Protein AF-A0AAV0VZH6-F1 (afdb_monomer)

Structure (mmCIF, N/CA/C/O backbone):
data_AF-A0AAV0VZH6-F1
#
_entry.id   AF-A0AAV0VZH6-F1
#
loop_
_atom_site.group_PDB
_atom_site.id
_atom_site.type_symbol
_atom_site.label_atom_id
_atom_site.label_alt_id
_atom_site.label_comp_id
_atom_site.label_asym_id
_atom_site.label_entity_id
_atom_site.label_seq_id
_atom_site.pdbx_PDB_ins_code
_atom_site.Cartn_x
_atom_site.Cartn_y
_atom_site.Cartn_z
_atom_site.occupancy
_atom_site.B_iso_or_equiv
_atom_site.auth_seq_id
_atom_site.auth_comp_id
_atom_site.auth_asym_id
_atom_site.auth_atom_id
_atom_site.pdbx_PDB_model_num
ATOM 1 N N . MET A 1 1 ? -10.093 5.052 -5.500 1.00 50.03 1 MET A N 1
ATOM 2 C CA . MET A 1 1 ? -9.976 6.265 -4.642 1.00 50.03 1 MET A CA 1
ATOM 3 C C . MET A 1 1 ? -11.044 7.359 -4.835 1.00 50.03 1 MET A C 1
ATOM 5 O O . MET A 1 1 ? -11.028 8.311 -4.063 1.00 50.03 1 MET A O 1
ATOM 9 N N . LYS A 1 2 ? -12.009 7.269 -5.772 1.00 41.81 2 LYS A N 1
ATOM 10 C CA . LYS A 1 2 ? -13.049 8.317 -5.938 1.00 41.81 2 LYS A CA 1
ATOM 11 C C . LYS A 1 2 ? -13.903 8.564 -4.673 1.00 41.81 2 LYS A C 1
ATOM 13 O O . LYS A 1 2 ? -14.280 9.702 -4.439 1.00 41.81 2 LYS A O 1
ATOM 18 N N . LYS A 1 3 ? -14.114 7.554 -3.812 1.00 49.31 3 LYS A N 1
ATOM 19 C CA . LYS A 1 3 ? -14.869 7.678 -2.544 1.00 49.31 3 LYS A CA 1
ATOM 20 C C . LYS A 1 3 ? -14.210 8.573 -1.480 1.00 49.31 3 LYS A C 1
ATOM 22 O O . LYS A 1 3 ? -14.918 9.135 -0.657 1.00 49.31 3 LYS A O 1
ATOM 27 N N . PHE A 1 4 ? -12.889 8.787 -1.529 1.00 49.50 4 PHE A N 1
ATOM 28 C CA . PHE A 1 4 ? -12.228 9.749 -0.633 1.00 49.50 4 PHE A CA 1
ATOM 29 C C . PHE A 1 4 ? -12.565 11.206 -0.981 1.00 49.50 4 PHE A C 1
ATOM 31 O O . PHE A 1 4 ? -12.453 12.063 -0.114 1.00 49.50 4 PHE A O 1
ATOM 38 N N . LYS A 1 5 ? -13.016 11.502 -2.214 1.00 48.06 5 LYS A N 1
ATOM 39 C CA . LYS A 1 5 ? -13.460 12.859 -2.585 1.00 48.06 5 LYS A CA 1
ATOM 40 C C . LYS A 1 5 ? -14.745 13.275 -1.857 1.00 48.06 5 LYS A C 1
ATOM 42 O O . LYS A 1 5 ? -14.975 14.465 -1.691 1.00 48.06 5 LYS A O 1
ATOM 47 N N . THR A 1 6 ? -15.562 12.314 -1.419 1.00 48.50 6 THR A N 1
ATOM 48 C CA . THR A 1 6 ? -16.824 12.570 -0.705 1.00 48.50 6 THR A CA 1
ATOM 49 C C . THR A 1 6 ? -16.621 12.784 0.799 1.00 48.50 6 THR A C 1
ATOM 51 O O . THR A 1 6 ? -17.498 13.345 1.450 1.00 48.50 6 THR A O 1
ATOM 54 N N . ILE A 1 7 ? -15.447 12.433 1.351 1.00 54.25 7 ILE A N 1
ATOM 55 C CA . ILE A 1 7 ? -14.995 12.870 2.687 1.00 54.25 7 ILE A CA 1
ATOM 56 C C . ILE A 1 7 ? -14.541 14.335 2.566 1.00 54.25 7 ILE A C 1
ATOM 58 O O . ILE A 1 7 ? -13.371 14.684 2.687 1.00 54.25 7 ILE A O 1
ATOM 62 N N . ASN A 1 8 ? -15.472 15.197 2.177 1.00 54.00 8 ASN A N 1
ATOM 63 C CA . ASN A 1 8 ? -15.227 16.596 1.876 1.00 54.00 8 ASN A CA 1
ATOM 64 C C . ASN A 1 8 ? -15.184 17.398 3.187 1.00 54.00 8 ASN A C 1
ATOM 66 O O . ASN A 1 8 ? -16.096 17.251 4.000 1.00 54.00 8 ASN A O 1
ATOM 70 N N . LYS A 1 9 ? -14.131 18.213 3.372 1.00 53.75 9 LYS A N 1
ATOM 71 C CA . LYS A 1 9 ? -13.872 19.281 4.376 1.00 53.75 9 LYS A CA 1
ATOM 72 C C . LYS A 1 9 ? -14.160 19.062 5.877 1.00 53.75 9 LYS A C 1
ATOM 74 O O . LYS A 1 9 ? -13.646 19.820 6.685 1.00 53.75 9 LYS A O 1
ATOM 79 N N . LYS A 1 10 ? -14.952 18.072 6.291 1.00 62.88 10 LYS A N 1
ATOM 80 C CA . LYS A 1 10 ? -15.450 17.927 7.671 1.00 62.88 10 LYS A CA 1
ATOM 81 C C . LYS A 1 10 ? -14.522 17.115 8.584 1.00 62.88 10 LYS A C 1
ATOM 83 O O . LYS A 1 10 ? -14.647 17.196 9.802 1.00 62.88 10 LYS A O 1
ATOM 88 N N . TYR A 1 11 ? -13.609 16.327 8.007 1.00 72.94 11 TYR A N 1
ATOM 89 C CA . TYR A 1 11 ? -12.756 15.376 8.731 1.00 72.94 11 TYR A CA 1
ATOM 90 C C . TYR A 1 11 ? -11.313 15.389 8.198 1.00 72.94 11 TYR A C 1
ATOM 92 O O . TYR A 1 11 ? -10.849 14.411 7.613 1.00 72.94 11 TYR A O 1
ATOM 100 N N . GLU A 1 12 ? -10.606 16.507 8.385 1.00 75.69 12 GLU A N 1
ATOM 101 C CA . GLU A 1 12 ? -9.212 16.694 7.933 1.00 75.69 12 GLU A CA 1
ATOM 102 C C . GLU A 1 12 ? -8.249 15.634 8.488 1.00 75.69 12 GLU A C 1
ATOM 104 O O . GLU A 1 12 ? -7.375 15.155 7.768 1.00 75.69 12 GLU A O 1
ATOM 109 N N . GLU A 1 13 ? -8.473 15.172 9.720 1.00 77.06 13 GLU A N 1
ATOM 110 C CA . GLU A 1 13 ? -7.702 14.089 10.345 1.00 77.06 13 GLU A CA 1
ATOM 111 C C . GLU A 1 13 ? -7.727 12.798 9.505 1.00 77.06 13 GLU A C 1
ATOM 113 O O . GLU A 1 13 ? -6.711 12.124 9.364 1.00 77.06 13 GLU A O 1
ATOM 118 N N . VAL A 1 14 ? -8.859 12.467 8.871 1.00 81.38 14 VAL A N 1
ATOM 119 C CA . VAL A 1 14 ? -8.971 11.288 7.990 1.00 81.38 14 VAL A CA 1
ATOM 120 C C . VAL A 1 14 ? -8.167 11.492 6.704 1.00 81.38 14 VAL A C 1
ATOM 122 O O . VAL A 1 14 ? -7.567 10.551 6.180 1.00 81.38 14 VAL A O 1
ATOM 125 N N . LEU A 1 15 ? -8.108 12.727 6.198 1.00 82.06 15 LEU A N 1
ATOM 126 C CA . LEU A 1 15 ? -7.306 13.062 5.021 1.00 82.06 15 LEU A CA 1
ATOM 127 C C . LEU A 1 15 ? -5.803 12.960 5.310 1.00 82.06 15 LEU A C 1
ATOM 129 O O . LEU A 1 15 ? -5.060 12.535 4.422 1.00 82.06 15 LEU A O 1
ATOM 133 N N . ALA A 1 16 ? -5.364 13.235 6.543 1.00 86.31 16 ALA A N 1
ATOM 134 C CA . ALA A 1 16 ? -3.972 13.045 6.965 1.00 86.31 16 ALA A CA 1
ATOM 135 C C . ALA A 1 16 ? -3.505 11.575 6.859 1.00 86.31 16 ALA A C 1
ATOM 137 O O . ALA A 1 16 ? -2.313 11.300 6.700 1.00 86.31 16 ALA A O 1
ATOM 138 N N . TRP A 1 17 ? -4.439 10.618 6.873 1.00 90.00 17 TRP A N 1
ATOM 139 C CA . TRP A 1 17 ? -4.159 9.191 6.690 1.00 90.00 17 TRP A CA 1
ATOM 140 C C . TRP A 1 17 ? -4.161 8.726 5.236 1.00 90.00 17 TRP A C 1
ATOM 142 O O . TRP A 1 17 ? -3.714 7.614 4.961 1.00 90.00 17 TRP A O 1
ATOM 152 N N . LYS A 1 18 ? -4.598 9.554 4.281 1.00 89.06 18 LYS A N 1
ATOM 153 C CA . LYS A 1 18 ? -4.741 9.168 2.866 1.00 89.06 18 LYS A CA 1
ATOM 154 C C . LYS A 1 18 ? -3.464 8.553 2.284 1.00 89.06 18 LYS A C 1
ATOM 156 O O . LYS A 1 18 ? -3.535 7.521 1.611 1.00 89.06 18 LYS A O 1
ATOM 161 N N . GLN A 1 19 ? -2.311 9.176 2.537 1.00 89.25 19 GLN A N 1
ATOM 162 C CA . GLN A 1 19 ? -1.032 8.672 2.032 1.00 89.25 19 GLN A CA 1
ATOM 163 C C . GLN A 1 19 ? -0.651 7.353 2.710 1.00 89.25 19 GLN A C 1
ATOM 165 O O . GLN A 1 19 ? -0.294 6.402 2.025 1.00 89.25 19 GLN A O 1
ATOM 170 N N . SER A 1 20 ? -0.795 7.264 4.035 1.00 91.75 20 SER A N 1
ATOM 171 C CA . SER A 1 20 ? -0.519 6.040 4.794 1.00 91.75 20 SER A CA 1
ATOM 172 C C . SER A 1 20 ? -1.405 4.873 4.350 1.00 91.75 20 SER A C 1
ATOM 174 O O . SER A 1 20 ? -0.892 3.781 4.153 1.00 91.75 20 SER A O 1
ATOM 176 N N . ILE A 1 21 ? -2.698 5.102 4.107 1.00 93.38 21 ILE A N 1
ATOM 177 C CA . ILE A 1 21 ? -3.628 4.083 3.594 1.00 93.38 21 ILE A CA 1
ATOM 178 C C . ILE A 1 21 ? -3.207 3.615 2.198 1.00 93.38 21 ILE A C 1
ATOM 180 O O . ILE A 1 21 ? -3.233 2.421 1.916 1.00 93.38 21 ILE A O 1
ATOM 184 N N . SER A 1 22 ? -2.800 4.543 1.329 1.00 91.75 22 SER A N 1
ATOM 185 C CA . SER A 1 22 ? -2.349 4.205 -0.027 1.00 91.75 22 SER A CA 1
ATOM 186 C C . SER A 1 22 ? -1.053 3.392 0.008 1.00 91.75 22 SER A C 1
ATOM 188 O O . SER A 1 22 ? -0.952 2.370 -0.659 1.00 91.75 22 SER A O 1
ATOM 190 N N . ASN A 1 23 ? -0.087 3.799 0.832 1.00 90.88 23 ASN A N 1
ATOM 191 C CA . ASN A 1 23 ? 1.163 3.063 1.012 1.00 90.88 23 ASN A CA 1
ATOM 192 C C . ASN A 1 23 ? 0.915 1.671 1.605 1.00 90.88 23 ASN A C 1
ATOM 194 O O . ASN A 1 23 ? 1.498 0.699 1.140 1.00 90.88 23 ASN A O 1
ATOM 198 N N . HIS A 1 24 ? 0.019 1.565 2.590 1.00 93.56 24 HIS A N 1
ATOM 199 C CA . HIS A 1 24 ? -0.336 0.293 3.219 1.00 93.56 24 HIS A CA 1
ATOM 200 C C . HIS A 1 24 ? -1.045 -0.653 2.252 1.00 93.56 24 HIS A C 1
ATOM 202 O O . HIS A 1 24 ? -0.768 -1.848 2.256 1.00 93.56 24 HIS A O 1
ATOM 208 N N . LEU A 1 25 ? -1.911 -0.125 1.381 1.00 92.88 25 LEU A N 1
ATOM 209 C CA . LEU A 1 25 ? -2.505 -0.883 0.279 1.00 92.88 25 LEU A CA 1
ATOM 210 C C . LEU A 1 25 ? -1.425 -1.474 -0.630 1.00 92.88 25 LEU A C 1
ATOM 212 O O . LEU A 1 25 ? -1.458 -2.669 -0.918 1.00 92.88 25 LEU A O 1
ATOM 216 N N . TRP A 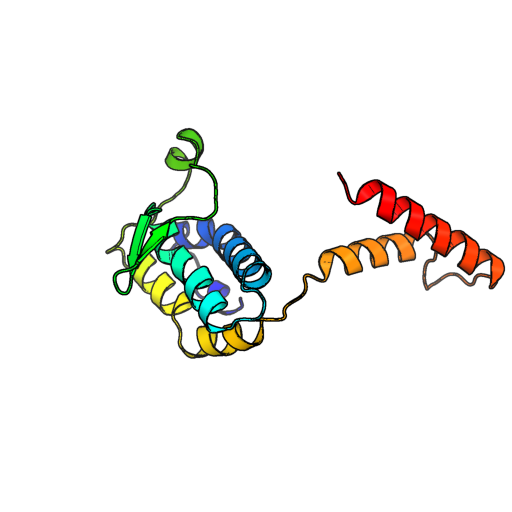1 26 ? -0.459 -0.655 -1.050 1.00 89.19 26 TRP A N 1
ATOM 217 C CA . TRP A 1 26 ? 0.624 -1.114 -1.916 1.00 89.19 26 TRP A CA 1
ATOM 218 C C . TRP A 1 26 ? 1.497 -2.164 -1.249 1.00 89.19 26 TRP A C 1
ATOM 220 O O . TRP A 1 26 ? 1.758 -3.207 -1.841 1.00 89.19 26 TRP A O 1
ATOM 230 N N . TRP A 1 27 ? 1.888 -1.922 -0.003 1.00 92.31 27 TRP A N 1
ATOM 231 C CA . TRP A 1 27 ? 2.655 -2.877 0.782 1.00 92.31 27 TRP A CA 1
ATOM 232 C C . TRP A 1 27 ? 1.894 -4.197 0.983 1.00 92.31 27 TRP A C 1
ATOM 234 O O . TRP A 1 27 ? 2.469 -5.273 0.822 1.00 92.31 27 TRP A O 1
ATOM 244 N N . SER A 1 28 ? 0.588 -4.134 1.253 1.00 93.62 28 SER A N 1
ATOM 245 C CA . SER A 1 28 ? -0.254 -5.327 1.403 1.00 93.62 28 SER A CA 1
ATOM 246 C C . SER A 1 28 ? -0.309 -6.126 0.102 1.00 93.62 28 SER A C 1
ATOM 248 O O . SER A 1 28 ? -0.122 -7.337 0.126 1.00 93.62 28 SER A O 1
ATOM 250 N N . ALA A 1 29 ? -0.503 -5.458 -1.041 1.00 91.88 29 ALA A N 1
ATOM 251 C CA . ALA A 1 29 ? -0.510 -6.102 -2.356 1.00 91.88 29 ALA A CA 1
ATOM 252 C C . ALA A 1 29 ? 0.848 -6.732 -2.690 1.00 91.88 29 ALA A C 1
ATOM 254 O O . ALA A 1 29 ? 0.905 -7.863 -3.159 1.00 91.88 29 ALA A O 1
ATOM 255 N N . GLN A 1 30 ? 1.945 -6.041 -2.383 1.00 89.88 30 GLN A N 1
ATOM 256 C CA . GLN A 1 30 ? 3.297 -6.530 -2.643 1.00 89.88 30 GLN A CA 1
ATOM 257 C C . GLN A 1 30 ? 3.676 -7.738 -1.773 1.00 89.88 30 GLN A C 1
ATOM 259 O O . GLN A 1 30 ? 4.437 -8.590 -2.218 1.00 89.88 30 GLN A O 1
ATOM 264 N N . THR A 1 31 ? 3.166 -7.816 -0.543 1.00 91.50 31 THR A N 1
ATOM 265 C CA . THR A 1 31 ? 3.565 -8.837 0.444 1.00 91.50 31 THR A CA 1
ATOM 266 C C . THR A 1 31 ? 2.515 -9.925 0.674 1.00 91.50 31 THR A C 1
ATOM 268 O O . THR A 1 31 ? 2.669 -10.744 1.579 1.00 91.50 31 THR A O 1
ATOM 271 N N . CYS A 1 32 ? 1.443 -9.952 -0.124 1.00 92.38 32 CYS A N 1
ATOM 272 C CA . CYS A 1 32 ? 0.416 -10.994 -0.046 1.00 92.38 32 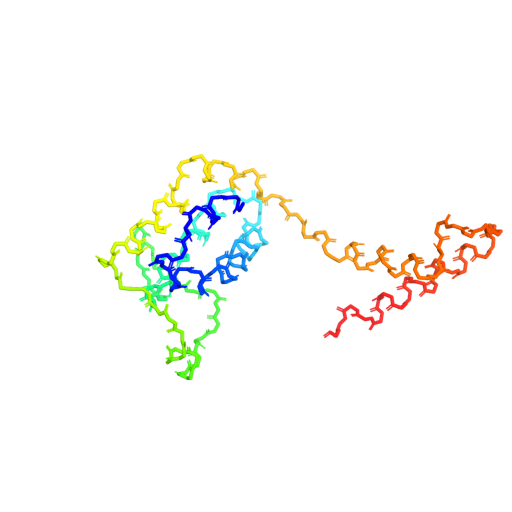CYS A CA 1
ATOM 273 C C . CYS A 1 32 ? 0.783 -12.291 -0.780 1.00 92.38 32 CYS A C 1
ATOM 275 O O . CYS A 1 32 ? 0.045 -13.263 -0.680 1.00 92.38 32 CYS A O 1
ATOM 277 N N . ASN A 1 33 ? 1.891 -12.317 -1.531 1.00 91.56 33 ASN A N 1
ATOM 278 C CA . ASN A 1 33 ? 2.354 -13.477 -2.304 1.00 91.56 33 ASN A CA 1
ATOM 279 C C . ASN A 1 33 ? 1.268 -14.107 -3.206 1.00 91.56 33 ASN A C 1
ATOM 281 O O . ASN A 1 33 ? 1.231 -15.321 -3.391 1.00 91.56 33 ASN A O 1
ATOM 285 N N . GLY A 1 34 ? 0.372 -13.288 -3.772 1.00 91.06 34 GLY A N 1
ATOM 286 C CA . GLY A 1 34 ? -0.714 -13.746 -4.647 1.00 91.06 34 GLY A CA 1
ATOM 287 C C . GLY A 1 34 ? -1.931 -14.336 -3.920 1.00 91.06 34 GLY A C 1
ATOM 288 O O . GLY A 1 34 ? -2.877 -14.782 -4.582 1.00 91.06 34 GLY A O 1
ATOM 289 N N . ASP A 1 35 ? -1.952 -14.311 -2.585 1.00 94.19 35 ASP A N 1
ATOM 290 C CA . ASP A 1 35 ? -3.085 -14.736 -1.764 1.00 94.19 35 ASP A CA 1
ATOM 291 C C . ASP A 1 35 ? -4.033 -13.556 -1.484 1.00 94.19 35 ASP A C 1
ATOM 293 O O . ASP A 1 35 ? -3.676 -12.535 -0.890 1.00 94.19 35 ASP A O 1
ATOM 297 N N . SER A 1 36 ? -5.281 -13.698 -1.932 1.00 94.19 36 SER A N 1
ATOM 298 C CA . SER A 1 36 ? -6.307 -12.666 -1.791 1.00 94.19 36 SER A CA 1
ATOM 299 C C . SER A 1 36 ? -6.811 -12.481 -0.362 1.00 94.19 36 SER A C 1
ATOM 301 O O . SER A 1 36 ? -7.198 -11.366 -0.014 1.00 94.19 36 SER A O 1
ATOM 303 N N . GLU A 1 37 ? -6.839 -13.533 0.456 1.00 93.56 37 GLU A N 1
ATOM 304 C CA . GLU A 1 37 ? -7.249 -13.409 1.858 1.00 93.56 37 GLU A CA 1
ATOM 305 C C . GLU A 1 37 ? -6.146 -12.725 2.658 1.00 93.56 37 GLU A C 1
ATOM 307 O O . GLU A 1 37 ? -6.425 -11.760 3.369 1.00 93.56 37 GLU A O 1
ATOM 312 N N . VAL A 1 38 ? -4.882 -13.113 2.443 1.00 93.38 38 VAL A N 1
ATOM 313 C CA . VAL A 1 38 ? -3.730 -12.437 3.064 1.00 93.38 38 VAL A CA 1
ATOM 314 C C . VAL A 1 38 ? -3.705 -10.956 2.691 1.00 93.38 38 VAL A C 1
ATOM 316 O O . VAL A 1 38 ? -3.492 -10.115 3.564 1.00 93.38 38 VAL A O 1
ATOM 319 N N . LEU A 1 39 ? -3.976 -10.605 1.430 1.00 94.81 39 LEU A N 1
ATOM 320 C CA . LEU A 1 39 ? -4.090 -9.208 1.001 1.00 94.81 39 LEU A CA 1
ATOM 321 C C . LEU A 1 39 ? -5.155 -8.445 1.798 1.00 94.81 39 LEU A C 1
ATOM 323 O O . LEU A 1 39 ? -4.890 -7.346 2.287 1.00 94.81 39 LEU A O 1
ATOM 327 N N . VAL A 1 40 ? -6.356 -9.009 1.938 1.00 95.00 40 VAL A N 1
ATOM 328 C CA . VAL A 1 40 ? -7.451 -8.370 2.680 1.00 95.00 40 VAL A CA 1
ATOM 329 C C . VAL A 1 40 ? -7.101 -8.238 4.162 1.00 95.00 40 VAL A C 1
ATOM 331 O O . VAL A 1 40 ? -7.270 -7.157 4.731 1.00 95.00 40 VAL A O 1
ATOM 334 N N . THR A 1 41 ? -6.563 -9.285 4.785 1.00 93.62 41 THR A N 1
ATOM 335 C CA . THR A 1 41 ? -6.122 -9.258 6.185 1.00 93.62 41 THR A CA 1
ATOM 336 C C . THR A 1 41 ? -5.040 -8.204 6.408 1.00 93.62 41 THR A C 1
ATOM 338 O O . THR A 1 41 ? -5.179 -7.359 7.292 1.00 93.62 41 THR A O 1
ATOM 341 N N . LYS A 1 42 ? -3.991 -8.185 5.575 1.00 94.44 42 LYS A N 1
ATOM 342 C CA . LYS A 1 42 ? -2.933 -7.172 5.657 1.00 94.44 42 LYS A CA 1
ATOM 343 C C . LYS A 1 42 ? -3.495 -5.774 5.443 1.00 94.44 42 LYS A C 1
ATOM 345 O O . LYS A 1 42 ? -3.233 -4.895 6.249 1.00 94.44 42 LYS A O 1
ATOM 350 N N . PHE A 1 43 ? -4.323 -5.552 4.425 1.00 95.38 43 PHE A N 1
ATOM 351 C CA . PHE A 1 43 ? -4.847 -4.216 4.151 1.00 95.38 43 PHE A CA 1
ATOM 352 C C . PHE A 1 43 ? -5.742 -3.696 5.281 1.00 95.38 43 PHE A C 1
ATOM 354 O O . PHE A 1 43 ? -5.615 -2.539 5.682 1.00 95.38 43 PHE A O 1
ATOM 361 N N . THR A 1 44 ? -6.623 -4.537 5.824 1.00 94.94 44 THR A N 1
ATOM 362 C CA . THR A 1 44 ? -7.546 -4.149 6.903 1.00 94.94 44 THR A CA 1
ATOM 363 C C . THR A 1 44 ? -6.841 -3.873 8.235 1.00 94.94 44 THR A C 1
ATOM 365 O O . THR A 1 44 ? -7.369 -3.095 9.037 1.00 94.94 44 THR A O 1
ATOM 368 N N . SER A 1 45 ? -5.615 -4.378 8.444 1.00 95.00 45 SER A N 1
ATOM 369 C CA . SER A 1 45 ? -4.807 -4.060 9.633 1.00 95.00 45 SER A CA 1
ATOM 370 C C . SER A 1 45 ? -4.490 -2.565 9.779 1.00 95.00 45 SER A C 1
ATOM 372 O O . SER A 1 45 ? -4.256 -2.097 10.894 1.00 95.00 45 SER A O 1
ATOM 374 N N . ILE A 1 46 ? -4.602 -1.772 8.702 1.00 94.75 46 ILE A N 1
ATOM 375 C CA . ILE A 1 46 ? -4.473 -0.308 8.756 1.00 94.75 46 ILE A CA 1
ATOM 376 C C . ILE A 1 46 ? -5.406 0.324 9.797 1.00 94.75 46 ILE A C 1
ATOM 378 O O . ILE A 1 46 ? -5.065 1.340 10.395 1.00 94.75 46 ILE A O 1
ATOM 382 N N . LEU A 1 47 ? -6.567 -0.281 10.064 1.00 93.94 47 LEU A N 1
ATOM 383 C CA . LEU A 1 47 ? -7.509 0.200 11.076 1.00 93.94 47 LEU A CA 1
ATOM 384 C C . LEU A 1 47 ? -6.960 0.061 12.503 1.00 93.94 47 LEU A C 1
ATOM 386 O O . LEU A 1 47 ? -7.311 0.858 13.373 1.00 93.94 47 LEU A O 1
ATOM 390 N N . LYS A 1 48 ? -6.088 -0.921 12.754 1.00 93.38 48 LYS A N 1
ATOM 391 C CA . LYS A 1 48 ? -5.350 -1.052 14.017 1.00 93.38 48 LYS A CA 1
ATOM 392 C C . LYS A 1 48 ? -4.258 0.015 14.085 1.00 93.38 48 LYS A C 1
ATOM 394 O O . LYS A 1 48 ? -4.212 0.764 15.060 1.00 93.38 48 LYS A O 1
ATOM 399 N N . HIS A 1 49 ? -3.498 0.188 12.999 1.00 91.81 49 HIS A N 1
ATOM 400 C CA . HIS A 1 49 ? -2.436 1.196 12.919 1.00 91.81 49 HIS A CA 1
ATOM 401 C C . HIS A 1 49 ? -2.976 2.607 13.162 1.00 91.81 49 HIS A C 1
ATOM 403 O O . HIS A 1 49 ? -2.398 3.358 13.931 1.00 91.81 49 HIS A O 1
ATOM 409 N N . ILE A 1 50 ? -4.121 2.966 12.579 1.00 92.38 50 ILE A N 1
ATOM 410 C CA . ILE A 1 50 ? -4.747 4.291 12.733 1.00 92.38 50 ILE A CA 1
ATOM 411 C C . ILE A 1 50 ? -5.078 4.635 14.196 1.00 92.38 50 ILE A C 1
ATOM 413 O O . ILE A 1 50 ? -5.093 5.812 14.563 1.00 92.38 50 ILE A O 1
ATOM 417 N N . LYS A 1 51 ? -5.297 3.616 15.032 1.00 91.56 51 LYS A N 1
ATOM 418 C CA . LYS A 1 51 ? -5.545 3.736 16.477 1.00 91.56 51 LYS A CA 1
ATOM 419 C C . LYS A 1 51 ? -4.275 3.594 17.322 1.00 91.56 51 LYS A C 1
ATOM 421 O O . LYS A 1 51 ? -4.369 3.446 18.534 1.00 91.56 51 LYS A O 1
ATOM 426 N N . ASN A 1 52 ? -3.104 3.595 16.687 1.00 91.88 52 ASN A N 1
ATOM 427 C CA . ASN A 1 52 ? -1.810 3.312 17.306 1.00 91.88 52 ASN A CA 1
ATOM 428 C C . ASN A 1 52 ? -1.727 1.923 17.974 1.00 91.88 52 ASN A C 1
ATOM 430 O O . ASN A 1 52 ? -1.007 1.738 18.953 1.00 91.88 52 ASN A O 1
ATOM 434 N N . VAL A 1 53 ? -2.470 0.941 17.455 1.00 91.44 53 VAL A N 1
ATOM 435 C CA . VAL A 1 53 ? -2.429 -0.452 17.915 1.00 91.44 53 VAL A CA 1
ATOM 436 C C . VAL A 1 53 ? -1.561 -1.252 16.948 1.00 91.44 53 VAL A C 1
ATOM 438 O O . VAL A 1 53 ? -1.934 -1.428 15.788 1.00 91.44 53 VAL A O 1
ATOM 441 N N . HIS A 1 54 ? -0.409 -1.720 17.436 1.00 90.69 54 HIS A N 1
ATOM 442 C CA . HIS A 1 54 ? 0.609 -2.423 16.634 1.00 90.69 54 HIS A CA 1
ATOM 443 C C . HIS A 1 54 ? 0.767 -3.905 16.989 1.00 90.69 54 HIS A C 1
ATOM 445 O O . HIS A 1 54 ? 1.458 -4.640 16.288 1.00 90.69 54 HIS A O 1
ATOM 451 N N . GLU A 1 55 ? 0.093 -4.350 18.048 1.00 92.81 55 GLU A N 1
ATOM 452 C CA . GLU A 1 55 ? -0.029 -5.751 18.441 1.00 92.81 55 GLU A CA 1
ATOM 453 C C . GLU A 1 55 ? -1.498 -6.032 18.751 1.00 92.81 55 GLU A C 1
ATOM 455 O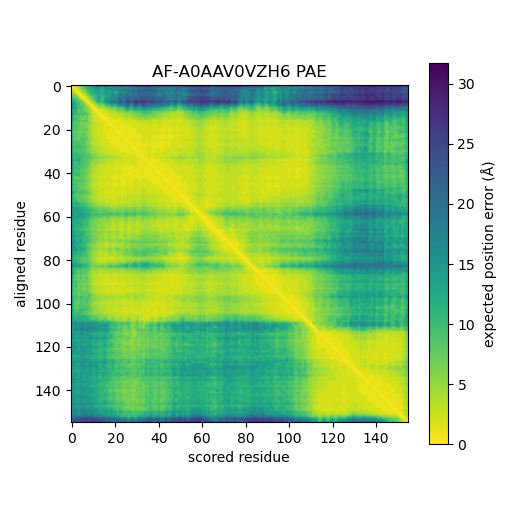 O . GLU A 1 55 ? -2.160 -5.235 19.424 1.00 92.81 55 GLU A O 1
ATOM 460 N N . TRP A 1 56 ? -2.036 -7.127 18.226 1.00 93.25 56 TRP A N 1
ATOM 461 C CA . TRP A 1 56 ? -3.412 -7.544 18.485 1.00 93.25 56 TRP A CA 1
ATOM 462 C C . TRP A 1 56 ? -3.567 -9.054 18.320 1.00 93.25 56 TRP A C 1
ATOM 464 O O . TRP A 1 56 ? -2.707 -9.729 17.760 1.00 93.25 56 TRP A O 1
ATOM 474 N N . GLU A 1 57 ? -4.687 -9.576 18.799 1.00 92.06 57 GLU A N 1
ATOM 475 C CA . GLU A 1 57 ? -5.084 -10.966 18.606 1.00 92.06 57 GLU A CA 1
ATOM 476 C C . GLU A 1 57 ? -6.259 -11.025 17.627 1.00 92.06 57 GLU A C 1
ATOM 478 O O . GLU A 1 57 ? -7.167 -10.187 17.674 1.00 92.06 57 GLU A O 1
ATOM 483 N N . GLU A 1 58 ? -6.213 -11.975 16.699 1.00 86.19 58 GLU A N 1
AT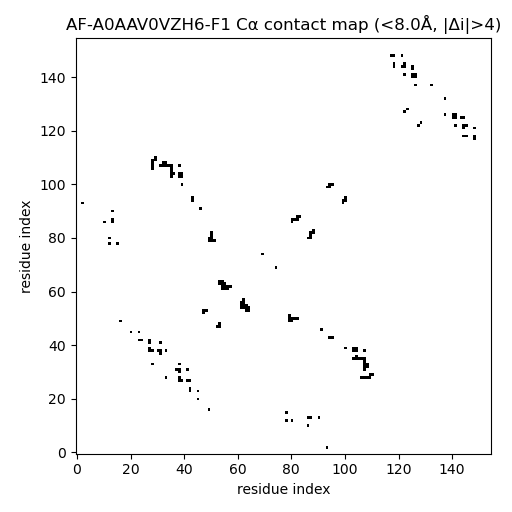OM 484 C CA . GLU A 1 58 ? -7.281 -12.245 15.738 1.00 86.19 58 GLU A CA 1
ATOM 485 C C . GLU A 1 58 ? -7.306 -13.750 15.465 1.00 86.19 58 GLU A C 1
ATOM 487 O O . GLU A 1 58 ? -6.274 -14.323 15.117 1.00 86.19 58 GLU A O 1
ATOM 492 N N . ASP A 1 59 ? -8.460 -14.387 15.675 1.00 84.31 59 ASP A N 1
ATOM 493 C CA . ASP A 1 59 ? -8.651 -15.840 15.549 1.00 84.31 59 ASP A CA 1
ATOM 494 C C . ASP A 1 59 ? -7.668 -16.678 16.396 1.00 84.31 59 ASP A C 1
ATOM 496 O O . ASP A 1 59 ? -7.178 -17.720 15.966 1.00 84.31 59 ASP A O 1
ATOM 500 N N . GLY A 1 60 ? -7.337 -16.202 17.604 1.00 86.06 60 GLY A N 1
ATOM 501 C CA . GLY A 1 60 ? -6.388 -16.863 18.512 1.00 86.06 60 GLY A CA 1
ATOM 502 C C . GLY A 1 60 ? -4.918 -16.742 18.094 1.00 86.06 60 GLY A C 1
ATOM 503 O O . GLY A 1 60 ? -4.038 -17.307 18.743 1.00 86.06 60 GLY A O 1
ATOM 504 N N . LEU A 1 61 ? -4.625 -16.007 17.016 1.00 87.44 61 LEU A N 1
ATOM 505 C CA . LEU A 1 61 ? -3.270 -15.759 16.538 1.00 87.44 61 LEU A CA 1
ATOM 506 C C . LEU A 1 61 ? -2.828 -14.346 16.913 1.00 87.44 61 LEU A C 1
ATOM 508 O O . LEU A 1 61 ? -3.485 -13.353 16.580 1.00 87.44 61 LEU A O 1
ATOM 512 N N . LYS A 1 62 ? -1.665 -14.248 17.565 1.00 89.62 62 LYS A N 1
ATOM 513 C CA . LYS A 1 62 ? -1.013 -12.963 17.821 1.00 89.62 62 LYS A CA 1
ATOM 514 C C . LYS A 1 62 ? -0.491 -12.396 16.500 1.00 89.62 62 LYS A C 1
ATOM 516 O O . LYS A 1 62 ? 0.338 -13.013 15.833 1.00 89.62 62 LYS A O 1
ATOM 521 N N . LYS A 1 63 ? -0.964 -11.207 16.136 1.00 90.44 63 LYS A N 1
ATOM 522 C CA . LYS A 1 63 ? -0.537 -10.448 14.959 1.00 90.44 63 LYS A CA 1
ATOM 523 C C . LYS A 1 63 ? 0.189 -9.187 15.403 1.00 90.44 63 LYS A C 1
ATOM 525 O O . LYS A 1 63 ? -0.205 -8.530 16.368 1.00 90.44 63 LYS A O 1
ATOM 530 N N . THR A 1 64 ? 1.249 -8.850 14.685 1.00 92.81 64 THR A N 1
ATOM 531 C CA . THR A 1 64 ? 2.046 -7.648 14.928 1.00 92.81 64 THR A CA 1
ATOM 532 C C . THR A 1 64 ? 2.370 -6.964 13.611 1.00 92.81 64 THR A C 1
ATOM 534 O O . THR A 1 64 ? 2.327 -7.583 12.546 1.00 92.81 64 THR A O 1
ATOM 537 N N . CYS A 1 65 ? 2.720 -5.685 13.673 1.00 91.00 65 CYS A N 1
ATOM 538 C CA . CYS A 1 65 ? 3.196 -4.960 12.504 1.00 91.00 65 CYS A CA 1
ATOM 539 C C . CYS A 1 65 ? 4.498 -5.561 11.945 1.00 91.00 65 CYS A C 1
ATOM 541 O O . CYS A 1 65 ? 5.398 -5.924 12.695 1.00 91.00 65 CYS A O 1
ATOM 543 N N . GLU A 1 66 ? 4.626 -5.589 10.617 1.00 89.88 66 GLU A N 1
ATOM 544 C CA . GLU A 1 66 ? 5.841 -6.022 9.900 1.00 89.88 66 GLU A CA 1
ATOM 545 C C . GLU A 1 66 ? 6.835 -4.863 9.670 1.00 89.88 66 GLU A C 1
ATOM 547 O O . GLU A 1 66 ? 7.703 -4.927 8.801 1.00 89.88 66 GLU A O 1
ATOM 552 N N . HIS A 1 67 ? 6.698 -3.772 10.428 1.00 87.88 67 HIS A N 1
ATOM 553 C CA . HIS A 1 67 ? 7.623 -2.644 10.404 1.00 87.88 67 HIS A CA 1
ATOM 554 C C . HIS A 1 67 ? 8.355 -2.517 11.747 1.00 87.88 67 HIS A C 1
ATOM 556 O O . HIS A 1 67 ? 7.802 -2.894 12.783 1.00 87.88 67 HIS A O 1
ATOM 562 N N . PRO A 1 68 ? 9.568 -1.935 11.766 1.00 89.25 68 PRO A N 1
ATOM 563 C CA . PRO A 1 68 ? 10.257 -1.615 13.010 1.00 89.25 68 PRO A CA 1
ATOM 564 C C . PRO A 1 68 ? 9.420 -0.702 13.922 1.00 89.25 68 PRO A C 1
ATOM 566 O O . PRO A 1 68 ? 8.543 0.019 13.429 1.00 89.25 68 PRO A O 1
ATOM 569 N N . PRO A 1 69 ? 9.693 -0.678 15.237 1.00 88.94 69 PRO A N 1
ATOM 570 C CA . PRO A 1 69 ? 9.035 0.242 16.155 1.00 88.94 69 PRO A CA 1
ATOM 571 C C . PRO A 1 69 ? 9.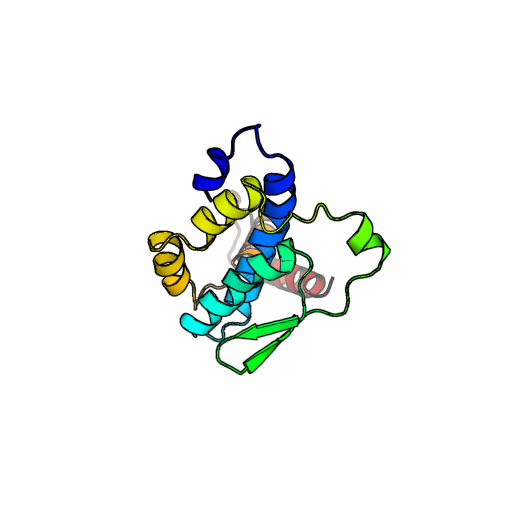112 1.690 15.659 1.00 88.94 69 PRO A C 1
ATOM 573 O O . PRO A 1 69 ? 10.163 2.168 15.238 1.00 88.94 69 PRO A O 1
ATOM 576 N N . LEU A 1 70 ? 7.981 2.393 15.711 1.00 88.75 70 LEU A N 1
ATOM 577 C CA . LEU A 1 70 ? 7.929 3.807 15.348 1.00 88.75 70 LEU A CA 1
ATOM 578 C C . LEU A 1 70 ? 8.671 4.641 16.398 1.00 88.75 70 LEU A C 1
ATOM 580 O O . LEU A 1 70 ? 8.510 4.390 17.596 1.00 88.75 70 LEU A O 1
ATOM 584 N N . SER A 1 71 ? 9.422 5.652 15.949 1.00 90.69 71 SER A N 1
ATOM 585 C CA . SER A 1 71 ? 10.080 6.597 16.855 1.00 90.69 71 SER A CA 1
ATOM 586 C C . SER A 1 71 ? 9.051 7.380 17.671 1.00 90.69 71 SER A C 1
ATOM 588 O O . SER A 1 71 ? 7.901 7.571 17.251 1.00 90.69 71 SER A O 1
ATOM 590 N N . ASP A 1 72 ? 9.456 7.852 18.846 1.00 88.88 72 ASP A N 1
ATOM 591 C CA . ASP A 1 72 ? 8.553 8.602 19.714 1.00 88.88 72 ASP A CA 1
ATOM 592 C C . ASP A 1 72 ? 8.190 9.968 19.121 1.00 88.88 72 ASP A C 1
ATOM 594 O O . ASP A 1 72 ? 7.060 10.429 19.305 1.00 88.88 72 ASP A O 1
ATOM 598 N N . GLU A 1 73 ? 9.077 10.591 18.335 1.00 90.00 73 GLU A N 1
ATOM 599 C CA . GLU A 1 73 ? 8.743 11.801 17.574 1.00 90.00 73 GLU A CA 1
ATOM 600 C C . GLU A 1 73 ? 7.646 11.520 16.548 1.00 90.00 73 GLU A C 1
ATOM 602 O O . GLU A 1 73 ? 6.666 12.266 16.479 1.00 90.00 73 GLU A O 1
ATOM 607 N N . TYR A 1 74 ? 7.763 10.421 15.793 1.00 87.12 74 TYR A N 1
ATOM 608 C CA . TYR A 1 74 ? 6.750 10.038 14.811 1.00 87.12 74 TYR A CA 1
ATOM 609 C C . TYR A 1 74 ? 5.393 9.820 15.483 1.00 87.12 74 TYR A C 1
ATOM 611 O O . TYR A 1 74 ? 4.370 10.318 15.005 1.00 87.12 74 TYR A O 1
ATOM 619 N N . LYS A 1 75 ? 5.377 9.117 16.623 1.00 85.94 75 LYS A N 1
ATOM 620 C CA . LYS A 1 75 ? 4.141 8.863 17.372 1.00 85.94 75 LYS A CA 1
ATOM 621 C C . LYS A 1 75 ? 3.484 10.141 17.876 1.00 85.94 75 LYS A C 1
ATOM 623 O O . LYS A 1 75 ? 2.260 10.221 17.849 1.00 85.94 75 LYS A O 1
ATOM 628 N N . LYS A 1 76 ? 4.262 11.137 18.304 1.00 85.94 76 LYS A N 1
ATOM 629 C CA . LYS A 1 76 ? 3.735 12.428 18.779 1.00 85.94 76 LYS A CA 1
ATOM 630 C C . LYS A 1 76 ? 3.193 13.300 17.647 1.00 85.94 76 LYS A C 1
ATOM 632 O O . LYS A 1 76 ? 2.225 14.022 17.853 1.00 85.94 76 LYS A O 1
ATOM 637 N N . GLN A 1 77 ? 3.803 13.241 16.463 1.00 85.94 77 GLN A N 1
ATOM 638 C CA . GLN A 1 77 ? 3.400 14.058 15.312 1.00 85.94 77 GLN A CA 1
ATOM 639 C C . GLN A 1 77 ? 2.197 13.486 14.551 1.00 85.94 77 GLN A C 1
ATOM 641 O O . GLN A 1 77 ? 1.505 14.215 13.837 1.00 85.94 77 GLN A O 1
ATOM 646 N N . LYS A 1 78 ? 1.949 12.176 14.651 1.00 86.19 78 LYS A N 1
ATOM 647 C CA . LYS A 1 78 ? 0.876 11.519 13.902 1.00 86.19 78 LYS A CA 1
ATOM 648 C C . LYS A 1 78 ? -0.497 11.789 14.531 1.00 86.19 78 LYS A C 1
ATOM 650 O O . LYS A 1 78 ? -0.698 11.626 15.728 1.00 86.19 78 LYS A O 1
ATOM 655 N N . LEU A 1 79 ? -1.472 12.139 13.691 1.00 87.38 79 LEU A N 1
ATOM 656 C CA . LEU A 1 79 ? -2.866 12.361 14.088 1.00 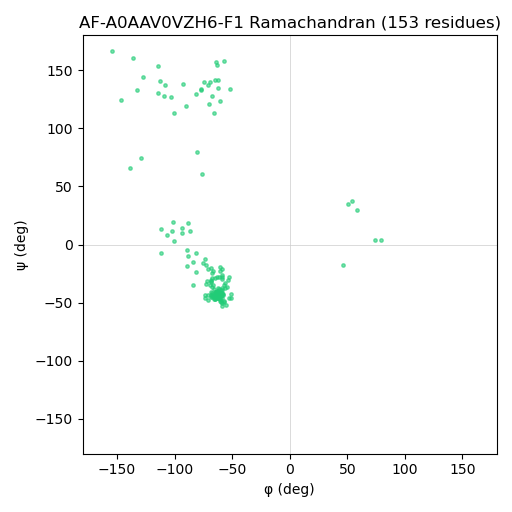87.38 79 LEU A CA 1
ATOM 657 C C . LEU A 1 79 ? -3.626 11.033 14.218 1.00 87.38 79 LEU A C 1
ATOM 659 O O . LEU A 1 79 ? -4.338 10.627 13.299 1.00 87.38 79 LEU A O 1
ATOM 663 N N . TRP A 1 80 ? -3.452 10.324 15.330 1.00 90.69 80 TRP A N 1
ATOM 664 C CA . TRP A 1 80 ? -4.180 9.079 15.603 1.00 90.69 80 TRP A CA 1
ATOM 665 C C . TRP A 1 80 ? -5.685 9.325 15.756 1.00 90.69 80 TRP A C 1
ATOM 667 O O . TRP A 1 80 ? -6.098 10.324 16.343 1.00 90.69 80 TRP A O 1
ATOM 677 N N . LEU A 1 81 ? -6.513 8.407 15.248 1.00 89.19 81 LEU A N 1
ATOM 678 C CA . LEU A 1 81 ? -7.965 8.501 15.424 1.00 89.19 81 LEU A CA 1
ATOM 679 C C . LEU A 1 81 ? -8.405 7.724 16.663 1.00 89.19 81 LEU A C 1
ATOM 681 O O . LEU A 1 81 ? -7.968 6.596 16.893 1.00 89.19 81 LEU A O 1
ATOM 685 N N . LEU A 1 82 ? -9.329 8.310 17.426 1.00 86.44 82 LEU A N 1
ATOM 686 C CA . LEU A 1 82 ? -9.929 7.646 18.580 1.00 86.44 82 LEU A CA 1
ATOM 687 C C . LEU A 1 82 ? -10.869 6.508 18.124 1.00 86.44 82 LEU A C 1
ATOM 689 O O . LEU A 1 82 ? -11.653 6.738 17.191 1.00 86.44 82 LEU A O 1
ATOM 693 N N . PRO A 1 83 ? -10.834 5.327 18.782 1.00 78.81 83 PRO A N 1
ATOM 694 C CA . PRO A 1 83 ? -11.601 4.140 18.391 1.00 78.81 83 PRO A CA 1
ATOM 695 C C . PRO A 1 83 ? -13.110 4.371 18.248 1.00 78.81 83 PRO A C 1
ATOM 697 O O . PRO A 1 83 ? -13.707 3.839 17.322 1.00 78.81 83 PRO A O 1
ATOM 700 N N . ASP A 1 84 ? -13.693 5.213 19.101 1.00 83.50 84 ASP A N 1
ATOM 701 C CA . ASP A 1 84 ? -15.143 5.461 19.143 1.00 83.50 84 ASP A CA 1
ATOM 702 C C . ASP A 1 84 ? -15.539 6.781 18.467 1.00 83.50 84 ASP A C 1
ATOM 704 O O . ASP A 1 84 ? -16.662 7.275 18.587 1.00 83.50 84 ASP A O 1
ATOM 708 N N . SER A 1 85 ? -14.606 7.400 17.741 1.00 87.44 85 SER A N 1
ATOM 709 C CA . SER A 1 85 ? -14.910 8.621 17.009 1.00 87.44 85 SER A CA 1
ATOM 710 C C . SER A 1 85 ? -15.750 8.319 15.769 1.00 87.44 85 SER A C 1
ATOM 712 O O . SER A 1 85 ? -15.464 7.410 14.988 1.00 87.44 85 SER A O 1
ATOM 714 N N . LYS A 1 86 ? -16.729 9.187 15.491 1.00 86.25 86 LYS A N 1
ATOM 715 C CA . LYS A 1 86 ? -17.512 9.150 14.241 1.00 86.25 86 LYS A CA 1
ATOM 716 C C . LYS A 1 86 ? -16.624 9.142 12.986 1.00 86.25 86 LYS A C 1
ATOM 718 O O . LYS A 1 86 ? -17.014 8.620 11.949 1.00 86.25 86 LYS A O 1
ATOM 723 N N . ARG A 1 87 ? -15.425 9.728 13.077 1.00 86.31 87 ARG A N 1
ATOM 724 C CA . ARG A 1 87 ? -14.436 9.797 11.990 1.00 86.31 87 ARG A CA 1
ATOM 725 C C . ARG A 1 87 ? -13.817 8.431 11.706 1.00 86.31 87 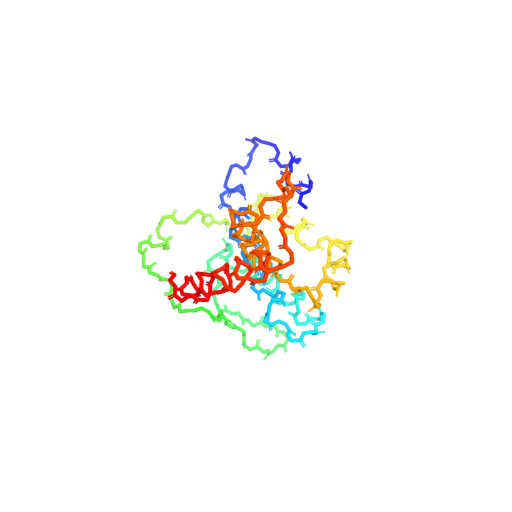ARG A C 1
ATOM 727 O O . ARG A 1 87 ? -13.688 8.058 10.542 1.00 86.31 87 ARG A O 1
ATOM 734 N N . TYR A 1 88 ? -13.464 7.700 12.762 1.00 89.94 88 TYR A N 1
ATOM 735 C CA . TYR A 1 88 ? -12.943 6.344 12.655 1.00 89.94 88 TYR A CA 1
ATOM 736 C C . TYR A 1 88 ? -13.996 5.391 12.085 1.00 89.94 88 TYR A C 1
ATOM 738 O O . TYR A 1 88 ? -13.693 4.672 11.135 1.00 89.94 88 TYR A O 1
ATOM 746 N N . GLU A 1 89 ? -15.239 5.434 12.579 1.00 88.56 89 GLU A N 1
ATOM 747 C CA . GLU A 1 89 ? -16.302 4.555 12.066 1.00 88.56 89 GLU A CA 1
ATOM 748 C C . GLU A 1 89 ? -16.607 4.821 10.583 1.00 88.56 89 GLU A C 1
ATOM 750 O O . GLU A 1 89 ? -16.655 3.879 9.795 1.00 88.56 89 GLU A O 1
ATOM 755 N N . LEU A 1 90 ? -16.666 6.086 10.148 1.00 86.44 90 LEU A N 1
ATOM 756 C CA . LEU A 1 90 ? -16.794 6.416 8.720 1.00 86.44 90 LEU A CA 1
ATOM 757 C C . LEU A 1 90 ? -15.639 5.851 7.880 1.00 86.44 90 LEU A C 1
ATOM 759 O O . LEU A 1 90 ? -15.846 5.348 6.775 1.00 86.44 90 LEU A O 1
ATOM 763 N N . LEU A 1 91 ? -14.404 5.936 8.379 1.00 88.88 91 LEU A N 1
ATOM 764 C CA . LEU A 1 91 ? -13.246 5.403 7.668 1.00 88.88 91 LEU A CA 1
ATOM 765 C C . LEU A 1 91 ? -13.280 3.871 7.593 1.00 88.88 91 LEU A C 1
ATOM 767 O O . LEU A 1 91 ? -13.000 3.296 6.540 1.00 88.88 91 LEU A O 1
ATOM 771 N N . LYS A 1 92 ? -13.662 3.218 8.688 1.00 91.50 92 LYS A N 1
ATOM 772 C CA . LYS A 1 92 ? -13.854 1.770 8.779 1.00 91.50 92 LYS A CA 1
ATOM 773 C C . LYS A 1 92 ? -14.932 1.287 7.817 1.00 91.50 92 LYS A C 1
ATOM 775 O O . LYS A 1 92 ? -14.683 0.332 7.090 1.00 91.50 92 LYS A O 1
ATOM 780 N N . GLU A 1 93 ? -16.068 1.971 7.712 1.00 90.25 93 GLU A N 1
ATOM 781 C CA . GLU A 1 93 ? -17.110 1.654 6.723 1.00 90.25 93 GLU A CA 1
ATOM 782 C C . GLU A 1 93 ? -16.593 1.714 5.279 1.00 90.25 93 GLU A C 1
ATOM 784 O O . GLU A 1 93 ? -16.973 0.896 4.436 1.00 90.25 93 GLU A O 1
ATOM 789 N N . ILE A 1 94 ? -15.710 2.670 4.976 1.00 88.75 94 ILE A N 1
ATOM 790 C CA . ILE A 1 94 ? -15.111 2.818 3.644 1.00 88.75 94 ILE A CA 1
ATOM 791 C C . ILE A 1 94 ? -14.115 1.693 3.364 1.00 88.75 94 ILE A C 1
ATOM 793 O O . ILE A 1 94 ? -14.174 1.090 2.289 1.00 88.75 94 ILE A O 1
ATOM 797 N N . ILE A 1 95 ? -13.213 1.417 4.309 1.00 91.19 95 ILE A N 1
ATOM 798 C CA . ILE A 1 95 ? -12.160 0.401 4.171 1.00 91.19 95 ILE A CA 1
ATOM 799 C C . ILE A 1 95 ? -12.766 -1.006 4.132 1.00 91.19 95 ILE A C 1
ATOM 801 O O . ILE A 1 95 ? -12.430 -1.789 3.246 1.00 91.19 95 ILE A O 1
ATOM 805 N N . CYS A 1 96 ? -13.714 -1.304 5.020 1.00 92.31 96 CYS A N 1
ATOM 806 C CA . CYS A 1 96 ? -14.389 -2.600 5.122 1.00 92.31 96 CYS A CA 1
ATOM 807 C C . CYS A 1 96 ? -15.606 -2.734 4.191 1.00 92.31 96 CYS A C 1
ATOM 809 O O . CYS A 1 96 ? -16.398 -3.670 4.319 1.00 92.31 96 CYS A O 1
ATOM 811 N N . ASN A 1 97 ? -15.793 -1.813 3.242 1.00 93.62 97 ASN A N 1
ATOM 812 C CA . ASN A 1 97 ? -16.898 -1.893 2.298 1.00 93.62 97 ASN A CA 1
ATOM 813 C C . ASN A 1 97 ? -16.805 -3.189 1.472 1.00 93.62 97 ASN A C 1
ATOM 815 O O . ASN A 1 97 ? -15.820 -3.399 0.769 1.00 93.62 97 ASN A O 1
ATOM 819 N N . LYS A 1 98 ? -17.858 -4.021 1.482 1.00 91.50 98 LYS A N 1
ATOM 820 C CA . LYS A 1 98 ? -17.863 -5.339 0.812 1.00 91.50 98 LYS A CA 1
ATOM 821 C C . LYS A 1 98 ? -17.414 -5.293 -0.653 1.00 91.50 98 LYS A C 1
ATOM 823 O O . LYS A 1 98 ? -16.623 -6.134 -1.071 1.00 91.50 98 LYS A O 1
ATOM 828 N N . LYS A 1 99 ? -17.872 -4.297 -1.425 1.00 90.62 99 LYS A N 1
ATOM 829 C CA . LYS A 1 99 ? -17.446 -4.124 -2.825 1.00 90.62 99 LYS A CA 1
ATOM 830 C C . LYS A 1 99 ? -15.959 -3.773 -2.912 1.00 90.62 99 LYS A C 1
ATOM 832 O O . LYS A 1 99 ? -15.244 -4.387 -3.683 1.00 90.62 99 LYS A O 1
ATOM 837 N N . CYS A 1 100 ? -15.487 -2.864 -2.055 1.00 89.12 100 CYS A N 1
ATOM 838 C CA . CYS A 1 100 ? -14.072 -2.484 -1.982 1.00 89.12 100 CYS A CA 1
ATOM 839 C C . CYS A 1 100 ? -13.170 -3.686 -1.674 1.00 89.12 100 CYS A C 1
ATOM 841 O O . CYS A 1 100 ? -12.169 -3.881 -2.352 1.00 89.12 100 CYS A O 1
ATOM 843 N N . LEU A 1 101 ? -13.548 -4.519 -0.700 1.00 93.12 101 LEU A N 1
ATOM 844 C CA . LEU A 1 101 ? -12.789 -5.724 -0.359 1.00 93.12 101 LEU A CA 1
ATOM 845 C C . LEU A 1 101 ? -12.842 -6.777 -1.471 1.00 93.12 101 LEU A C 1
ATOM 847 O O . LEU A 1 101 ? -11.845 -7.440 -1.723 1.00 93.12 101 LEU A O 1
ATOM 851 N N . THR A 1 102 ? -13.974 -6.912 -2.163 1.00 92.50 102 THR A N 1
ATOM 852 C CA . THR A 1 102 ? -14.098 -7.830 -3.309 1.00 92.50 102 THR A CA 1
ATOM 853 C C . THR A 1 102 ? -13.191 -7.398 -4.460 1.00 92.50 102 THR A C 1
ATOM 855 O O . THR A 1 102 ? -12.445 -8.219 -4.989 1.00 92.50 102 THR A O 1
ATOM 858 N N . ASP A 1 103 ? -13.197 -6.109 -4.802 1.00 90.62 103 ASP A N 1
ATOM 859 C CA . ASP A 1 103 ? -12.323 -5.546 -5.835 1.00 90.62 103 ASP A CA 1
ATOM 860 C C . ASP A 1 103 ? -10.846 -5.685 -5.437 1.00 90.62 103 ASP A C 1
ATOM 862 O O . ASP A 1 103 ? -10.003 -6.038 -6.259 1.00 90.62 103 ASP A O 1
ATOM 866 N N . LEU A 1 104 ? -10.529 -5.473 -4.155 1.00 92.38 104 LEU A N 1
ATOM 867 C CA . LEU A 1 104 ? -9.179 -5.630 -3.619 1.00 92.38 104 LEU A CA 1
ATOM 868 C C . LEU A 1 104 ? -8.637 -7.051 -3.821 1.00 92.38 104 LEU A C 1
ATOM 870 O O . LEU A 1 104 ? -7.477 -7.214 -4.183 1.00 92.38 104 LEU A O 1
ATOM 874 N N . LYS A 1 105 ? -9.464 -8.092 -3.667 1.00 92.56 105 LYS A N 1
ATOM 875 C CA . LYS A 1 105 ? -9.031 -9.479 -3.921 1.00 92.56 105 LYS A CA 1
ATOM 876 C C . LYS A 1 105 ? -8.535 -9.688 -5.356 1.00 92.56 105 LYS A C 1
ATOM 878 O O . LYS A 1 105 ? -7.669 -10.531 -5.586 1.00 92.56 105 LYS A O 1
ATOM 883 N N . GLN A 1 106 ? -9.028 -8.905 -6.317 1.00 89.31 106 GLN A N 1
ATOM 884 C CA . GLN A 1 106 ? -8.592 -8.975 -7.715 1.00 89.31 106 GLN A CA 1
ATOM 885 C C . GLN A 1 106 ? -7.209 -8.345 -7.938 1.00 89.31 106 GLN A C 1
ATOM 887 O O . GLN A 1 106 ? -6.566 -8.626 -8.946 1.00 89.31 106 GLN A O 1
ATOM 892 N N . THR A 1 107 ? -6.701 -7.544 -6.995 1.00 86.69 107 THR A N 1
ATOM 893 C CA . THR A 1 107 ? -5.387 -6.889 -7.101 1.00 86.69 107 THR A CA 1
ATOM 894 C C . THR A 1 107 ? -4.259 -7.685 -6.443 1.00 86.69 107 THR A C 1
ATOM 896 O O . THR A 1 107 ? -3.176 -7.149 -6.231 1.00 86.69 107 THR A O 1
ATOM 899 N N . LYS A 1 108 ? -4.479 -8.965 -6.121 1.00 85.12 108 LYS A N 1
ATOM 900 C CA . LYS A 1 108 ? -3.474 -9.840 -5.487 1.00 85.12 108 LYS A CA 1
ATOM 901 C C . LYS A 1 108 ? -2.211 -10.064 -6.326 1.00 85.12 108 LYS A C 1
ATOM 903 O O . LYS A 1 108 ? -1.137 -10.267 -5.783 1.00 85.12 108 LYS A O 1
ATOM 908 N N . ASN A 1 109 ? -2.340 -9.975 -7.650 1.00 82.19 109 ASN A N 1
ATOM 909 C CA . ASN A 1 109 ? -1.225 -10.091 -8.595 1.00 82.19 109 ASN A CA 1
ATOM 910 C C . ASN A 1 109 ? -0.758 -8.717 -9.098 1.00 82.19 109 ASN A C 1
ATOM 912 O O . ASN A 1 109 ? -0.170 -8.615 -10.174 1.00 82.19 109 ASN A O 1
ATOM 916 N N . TYR A 1 110 ? -1.094 -7.637 -8.388 1.00 74.12 110 TYR A N 1
ATOM 917 C CA . TYR A 1 110 ? -0.769 -6.297 -8.847 1.00 74.12 110 TYR A CA 1
ATOM 918 C C . TYR A 1 110 ? 0.744 -6.061 -8.834 1.00 74.12 110 TYR A C 1
ATOM 920 O O . TYR A 1 110 ? 1.408 -6.217 -7.811 1.00 74.12 110 TYR A O 1
ATOM 928 N N . VAL A 1 111 ? 1.272 -5.609 -9.972 1.00 70.75 111 VAL A N 1
ATOM 929 C CA . VAL A 1 111 ? 2.676 -5.231 -10.145 1.00 70.75 111 VAL A CA 1
ATOM 930 C C . VAL A 1 111 ? 2.764 -3.714 -10.278 1.00 70.75 111 VAL A C 1
ATOM 932 O O . VAL A 1 111 ? 2.081 -3.109 -11.103 1.00 70.75 111 VAL A O 1
ATOM 935 N N . HIS A 1 112 ? 3.618 -3.083 -9.471 1.00 71.25 112 HIS A N 1
ATOM 936 C CA . HIS A 1 112 ? 3.826 -1.638 -9.526 1.00 71.25 112 HIS A CA 1
ATOM 937 C C . HIS A 1 112 ? 4.467 -1.230 -10.864 1.00 71.25 112 HIS A C 1
ATOM 939 O O . HIS A 1 112 ? 5.636 -1.519 -11.118 1.00 71.25 112 HIS A O 1
ATOM 945 N N . ALA A 1 113 ? 3.728 -0.500 -11.705 1.00 79.88 113 ALA A N 1
ATOM 946 C CA . ALA A 1 113 ? 4.221 -0.054 -13.011 1.00 79.88 113 ALA A CA 1
ATOM 947 C C . ALA A 1 113 ? 5.251 1.088 -12.929 1.00 79.88 113 ALA A C 1
ATOM 949 O O . ALA A 1 113 ? 5.951 1.338 -13.899 1.00 79.88 113 ALA A O 1
ATOM 950 N N . GLY A 1 114 ? 5.422 1.746 -11.777 1.00 82.12 114 GLY A N 1
ATOM 951 C CA . GLY A 1 114 ? 6.311 2.913 -11.653 1.00 82.12 114 GLY A CA 1
ATOM 952 C C . GLY A 1 114 ? 7.771 2.684 -12.074 1.00 82.12 114 GLY A C 1
ATOM 953 O O . GLY A 1 114 ? 8.387 3.584 -12.637 1.00 82.12 114 GLY A O 1
ATOM 954 N N . ARG A 1 115 ? 8.334 1.479 -11.879 1.00 82.50 115 ARG A N 1
ATOM 955 C CA . ARG A 1 115 ? 9.686 1.160 -12.390 1.00 82.50 115 ARG A CA 1
ATOM 956 C C . ARG A 1 115 ? 9.707 1.120 -13.918 1.00 82.50 115 ARG A C 1
ATOM 958 O O . ARG A 1 115 ? 10.605 1.687 -14.533 1.00 82.50 115 ARG A O 1
ATOM 965 N N . LEU A 1 116 ? 8.688 0.502 -14.514 1.00 86.75 116 LEU A N 1
ATOM 966 C CA . LEU A 1 116 ? 8.501 0.448 -15.961 1.00 86.75 116 LEU A CA 1
ATOM 967 C C . LEU A 1 116 ? 8.241 1.845 -16.543 1.00 86.75 116 LEU A C 1
ATOM 969 O O . LEU A 1 116 ? 8.809 2.191 -17.572 1.00 86.75 116 LEU A O 1
ATOM 973 N N . GLU A 1 117 ? 7.436 2.667 -15.871 1.00 89.69 117 GLU A N 1
ATOM 974 C CA . GLU A 1 117 ? 7.166 4.056 -16.257 1.00 89.69 117 GLU A CA 1
ATOM 975 C C . GLU A 1 117 ? 8.428 4.921 -16.173 1.00 89.69 117 GLU A C 1
ATOM 977 O O . GLU A 1 117 ? 8.707 5.689 -17.092 1.00 89.69 117 GLU A O 1
ATOM 982 N N . SER A 1 118 ? 9.235 4.762 -15.119 1.00 89.50 118 SER A N 1
ATOM 983 C CA . SER A 1 118 ? 10.532 5.437 -14.980 1.00 89.50 118 SER A CA 1
ATOM 984 C C . SER A 1 118 ? 11.484 5.060 -16.119 1.00 89.50 118 SER A C 1
ATOM 986 O O . SER A 1 118 ? 12.042 5.937 -16.784 1.00 89.50 118 SER A O 1
ATOM 988 N N . TYR A 1 119 ? 11.596 3.764 -16.428 1.00 91.12 119 TYR A N 1
ATOM 989 C CA . TYR A 1 119 ? 12.351 3.291 -17.588 1.00 91.12 119 TYR A CA 1
ATOM 990 C C . TYR A 1 119 ? 11.807 3.859 -18.909 1.00 91.12 119 TYR A C 1
ATOM 992 O O . TYR A 1 119 ? 12.580 4.298 -19.765 1.00 91.12 119 TYR A O 1
ATOM 1000 N N . HIS A 1 120 ? 10.482 3.905 -19.079 1.00 92.00 120 HIS A N 1
ATOM 1001 C CA . HIS A 1 120 ? 9.856 4.455 -20.279 1.00 92.00 120 HIS A CA 1
ATOM 1002 C C . HIS A 1 120 ? 10.161 5.948 -20.445 1.00 92.00 120 HIS A C 1
ATOM 1004 O O . HIS A 1 120 ? 10.540 6.378 -21.534 1.00 92.00 120 HIS A O 1
ATOM 1010 N N . ASN A 1 121 ? 10.072 6.729 -19.368 1.00 92.81 121 ASN A N 1
ATOM 1011 C CA . ASN A 1 121 ? 10.420 8.150 -19.367 1.00 92.81 121 ASN A CA 1
ATOM 1012 C C . ASN A 1 121 ? 11.884 8.371 -19.754 1.00 92.81 121 ASN A C 1
ATOM 1014 O O . ASN A 1 121 ? 12.190 9.253 -20.558 1.00 92.81 121 ASN A O 1
ATOM 1018 N N . LEU A 1 122 ? 12.790 7.538 -19.240 1.00 93.00 122 LEU A N 1
ATOM 1019 C CA . LEU A 1 122 ? 14.201 7.623 -19.591 1.00 93.00 122 LEU A CA 1
ATOM 1020 C C . LEU A 1 122 ? 14.450 7.232 -21.050 1.00 93.00 122 LEU A C 1
ATOM 1022 O O . LEU A 1 122 ? 15.175 7.914 -21.770 1.00 93.00 122 LEU A O 1
ATOM 1026 N N . THR A 1 123 ? 13.770 6.196 -21.532 1.00 94.06 123 THR A N 1
ATOM 1027 C CA . THR A 1 123 ? 13.805 5.806 -22.945 1.00 94.06 123 THR A CA 1
ATOM 1028 C C . THR A 1 123 ? 13.332 6.951 -23.841 1.00 94.06 123 THR A C 1
ATOM 1030 O O . THR A 1 123 ? 13.983 7.245 -24.838 1.00 94.06 123 THR A O 1
ATOM 1033 N N . LEU A 1 124 ? 12.265 7.664 -23.462 1.00 95.25 124 LEU A N 1
ATOM 1034 C CA . LEU A 1 124 ? 11.771 8.836 -24.192 1.00 95.25 124 LEU A CA 1
ATOM 1035 C C . LEU A 1 124 ? 12.755 10.013 -24.193 1.00 95.25 124 LEU A C 1
ATOM 1037 O O . LEU A 1 124 ? 12.759 10.782 -25.153 1.00 95.25 124 LEU A O 1
ATOM 1041 N N . LYS A 1 125 ? 13.597 10.153 -23.161 1.00 94.81 125 LYS A N 1
ATOM 1042 C CA . LYS A 1 125 ? 14.676 11.155 -23.118 1.00 94.81 125 LYS A CA 1
ATOM 1043 C C . LYS A 1 125 ? 15.752 10.863 -24.169 1.00 94.81 125 LYS A C 1
ATOM 1045 O O . LYS A 1 125 ? 16.196 11.775 -24.861 1.00 94.81 125 LYS A O 1
ATOM 1050 N N . TYR A 1 126 ? 16.169 9.603 -24.303 1.00 94.81 126 TYR A N 1
ATOM 1051 C CA . TYR A 1 126 ? 17.240 9.206 -25.228 1.00 94.81 126 TYR A CA 1
ATOM 1052 C C . TYR A 1 126 ? 16.757 8.966 -26.664 1.00 94.81 126 TYR A C 1
ATOM 1054 O O . TYR A 1 126 ? 17.483 9.285 -27.616 1.00 94.81 126 TYR A O 1
ATOM 1062 N N . VAL A 1 127 ? 15.538 8.438 -26.809 1.00 94.56 127 VAL A N 1
ATOM 1063 C CA . VAL A 1 127 ? 14.862 8.098 -28.069 1.00 94.56 127 VAL A CA 1
ATOM 1064 C C . VAL A 1 127 ? 13.450 8.717 -28.088 1.00 94.56 127 VAL A C 1
ATOM 1066 O O . VAL A 1 127 ? 12.448 8.017 -27.909 1.00 94.56 127 VAL A O 1
ATOM 1069 N N . PRO A 1 128 ? 13.328 10.043 -28.291 1.00 94.81 128 PRO A N 1
ATOM 1070 C CA . PRO A 1 128 ? 12.023 10.688 -28.375 1.00 94.81 128 PRO A CA 1
ATOM 1071 C C . PRO A 1 128 ? 11.206 10.170 -29.564 1.00 94.81 128 PRO A C 1
ATOM 1073 O O . PRO A 1 128 ? 11.693 10.138 -30.690 1.00 94.81 128 PRO A O 1
ATOM 1076 N N . LYS A 1 129 ? 9.916 9.875 -29.347 1.00 93.56 129 LYS A N 1
ATOM 1077 C CA . LYS A 1 129 ? 8.990 9.380 -30.394 1.00 93.56 129 LYS A CA 1
ATOM 1078 C C . LYS A 1 129 ? 8.822 10.319 -31.598 1.00 93.56 129 LYS A C 1
ATOM 1080 O O . LYS A 1 129 ? 8.366 9.887 -32.646 1.00 93.56 129 LYS A O 1
ATOM 1085 N N . ARG A 1 130 ? 9.126 11.610 -31.429 1.00 94.81 130 ARG A N 1
ATOM 1086 C CA . ARG A 1 130 ? 8.927 12.656 -32.449 1.00 94.81 130 ARG A CA 1
ATOM 1087 C C . ARG A 1 130 ? 10.131 12.839 -33.374 1.00 94.81 130 ARG A C 1
ATOM 1089 O O . ARG A 1 130 ? 10.065 13.660 -34.280 1.00 94.81 130 ARG A O 1
ATOM 1096 N N . VAL A 1 131 ? 11.228 12.130 -33.122 1.00 94.06 131 VAL A N 1
ATOM 1097 C CA . VAL A 1 131 ? 12.466 12.248 -33.891 1.00 94.06 131 VAL A CA 1
ATOM 1098 C C . VAL A 1 131 ? 12.707 10.933 -34.615 1.00 94.06 131 VAL A C 1
ATOM 1100 O O . VAL A 1 131 ? 12.647 9.864 -34.010 1.00 94.06 131 VAL A O 1
ATOM 1103 N N . HIS A 1 132 ? 12.972 11.011 -35.917 1.00 94.50 132 HIS A N 1
ATOM 1104 C CA . HIS A 1 132 ? 13.363 9.843 -36.690 1.00 94.50 132 HIS A CA 1
ATOM 1105 C C . HIS A 1 132 ? 14.829 9.496 -36.407 1.00 94.50 132 HIS A C 1
ATOM 1107 O O . HIS A 1 132 ? 15.703 10.362 -36.436 1.00 94.50 132 HIS A O 1
ATOM 1113 N N . PHE A 1 133 ? 15.099 8.219 -36.156 1.00 94.06 133 PHE A N 1
ATOM 1114 C CA . PHE A 1 133 ? 16.437 7.692 -35.923 1.00 94.06 133 PHE A CA 1
ATOM 1115 C C . PHE A 1 133 ? 16.679 6.511 -36.857 1.00 94.06 133 PHE A C 1
ATOM 1117 O O . PHE A 1 133 ? 15.783 5.701 -37.086 1.00 94.06 133 PHE A O 1
ATOM 1124 N N . SER A 1 134 ? 17.913 6.369 -37.343 1.00 96.81 134 SER A N 1
ATOM 1125 C CA . SER A 1 134 ? 18.331 5.126 -37.989 1.00 96.81 134 SER A CA 1
ATOM 1126 C C . SER A 1 134 ? 18.316 3.974 -36.981 1.00 96.81 134 SER A C 1
ATOM 1128 O O . SER A 1 134 ? 18.459 4.187 -35.772 1.00 96.81 134 SER A O 1
ATOM 1130 N N . PHE A 1 135 ? 18.215 2.738 -37.474 1.00 96.00 135 PHE A N 1
ATOM 1131 C CA . PHE A 1 135 ? 18.244 1.541 -36.628 1.00 96.00 135 PHE A CA 1
ATOM 1132 C C . PHE A 1 135 ? 19.447 1.533 -35.667 1.00 96.00 135 PHE A C 1
ATOM 1134 O O . PHE A 1 135 ? 19.289 1.334 -34.463 1.00 96.00 135 PHE A O 1
ATOM 1141 N N . LYS A 1 136 ? 20.647 1.845 -36.180 1.00 97.44 136 LYS A N 1
ATOM 1142 C CA . LYS A 1 136 ? 21.882 1.897 -35.381 1.00 97.44 136 LYS A CA 1
ATOM 1143 C C . LYS A 1 136 ? 21.813 2.957 -34.276 1.00 97.44 136 LYS A C 1
ATOM 1145 O O . LYS A 1 136 ? 22.257 2.702 -33.159 1.00 97.44 136 LYS A O 1
ATOM 1150 N N . ALA A 1 137 ? 21.240 4.127 -34.568 1.00 96.12 137 ALA A N 1
ATOM 1151 C CA . ALA A 1 137 ? 21.078 5.190 -33.582 1.00 96.12 137 ALA A CA 1
ATOM 1152 C C . ALA A 1 137 ? 20.066 4.808 -32.490 1.00 96.12 137 ALA A C 1
ATOM 1154 O O . ALA A 1 137 ? 20.360 5.019 -31.313 1.00 96.12 137 ALA A O 1
ATOM 1155 N N . MET A 1 138 ? 18.923 4.207 -32.850 1.00 95.81 138 MET A N 1
ATOM 1156 C CA . MET A 1 138 ? 17.968 3.679 -31.865 1.00 95.81 138 MET A CA 1
ATOM 1157 C C . MET A 1 138 ? 18.620 2.635 -30.963 1.00 95.81 138 MET A C 1
ATOM 1159 O O . MET A 1 138 ? 18.542 2.767 -29.748 1.00 95.81 138 MET A O 1
ATOM 1163 N N . TYR A 1 139 ? 19.304 1.648 -31.545 1.00 96.50 139 TYR A N 1
ATOM 1164 C CA . TYR A 1 139 ? 19.948 0.567 -30.801 1.00 96.50 139 TYR A CA 1
ATOM 1165 C C . TYR A 1 139 ? 20.920 1.095 -29.735 1.00 96.50 139 TYR A C 1
ATOM 1167 O O . TYR A 1 139 ? 20.787 0.774 -28.554 1.00 96.50 139 TYR A O 1
ATOM 1175 N N . ILE A 1 140 ? 21.845 1.981 -30.125 1.00 97.19 140 ILE A N 1
ATOM 1176 C CA . ILE A 1 140 ? 22.828 2.567 -29.200 1.00 97.19 140 ILE A CA 1
ATOM 1177 C C . ILE A 1 140 ? 22.132 3.404 -28.118 1.00 97.19 140 ILE A C 1
ATOM 1179 O O . ILE A 1 140 ? 22.445 3.277 -26.936 1.00 97.19 140 ILE A O 1
ATOM 1183 N N . LYS A 1 141 ? 21.163 4.245 -28.492 1.00 96.75 141 LYS A N 1
ATOM 1184 C CA . LYS A 1 141 ? 20.451 5.110 -27.539 1.00 96.75 141 LYS A CA 1
ATOM 1185 C C . LYS A 1 141 ? 19.584 4.320 -26.557 1.00 96.75 141 LYS A C 1
ATOM 1187 O O . LYS A 1 141 ? 19.504 4.702 -25.392 1.00 96.75 141 LYS A O 1
ATOM 1192 N N . SER A 1 142 ? 18.981 3.216 -26.991 1.00 95.50 142 SER A N 1
ATOM 1193 C CA . SER A 1 142 ? 18.264 2.289 -26.112 1.00 95.50 142 SER A CA 1
ATOM 1194 C C . SER A 1 142 ? 19.203 1.631 -25.102 1.00 95.50 142 SER A C 1
ATOM 1196 O O . SER A 1 142 ? 18.849 1.550 -23.928 1.00 95.50 142 SER A O 1
ATOM 1198 N N . ILE A 1 143 ? 20.414 1.233 -25.510 1.00 96.31 143 ILE A N 1
ATOM 1199 C CA . ILE A 1 143 ? 21.434 0.714 -24.582 1.00 96.31 143 ILE A CA 1
ATOM 1200 C C . ILE A 1 143 ? 21.812 1.773 -23.542 1.00 96.31 143 ILE A C 1
ATOM 1202 O O . ILE A 1 143 ? 21.836 1.470 -22.352 1.00 96.31 143 ILE A O 1
ATOM 1206 N N . ILE A 1 144 ? 22.043 3.022 -23.960 1.00 95.88 144 ILE A N 1
ATOM 1207 C CA . ILE A 1 144 ? 22.358 4.120 -23.031 1.00 95.88 144 ILE A CA 1
ATOM 1208 C C . ILE A 1 144 ? 21.214 4.332 -22.029 1.00 95.88 144 ILE A C 1
ATOM 1210 O O . ILE A 1 144 ? 21.472 4.449 -20.834 1.00 95.88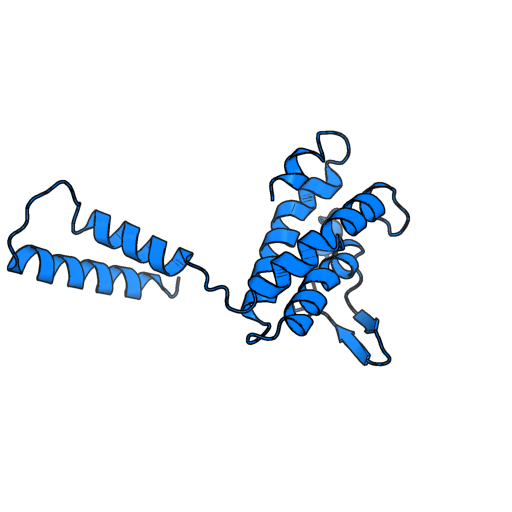 144 ILE A O 1
ATOM 1214 N N . ALA A 1 145 ? 19.957 4.316 -22.486 1.00 95.19 145 ALA A N 1
ATOM 1215 C CA . ALA A 1 145 ? 18.797 4.419 -21.602 1.00 95.19 145 ALA A CA 1
ATOM 1216 C C . ALA A 1 145 ? 18.740 3.274 -20.576 1.00 95.19 145 ALA A C 1
ATOM 1218 O O . ALA A 1 145 ? 18.407 3.510 -19.418 1.00 95.19 145 ALA A O 1
ATOM 1219 N N . ILE A 1 146 ? 19.086 2.045 -20.972 1.00 94.50 146 ILE A N 1
ATOM 1220 C CA . ILE A 1 146 ? 19.149 0.891 -20.062 1.00 94.50 146 ILE A CA 1
ATOM 1221 C C . ILE A 1 146 ? 20.264 1.072 -19.026 1.00 94.50 146 ILE A C 1
ATOM 1223 O O . ILE A 1 146 ? 20.023 0.866 -17.838 1.00 94.50 146 ILE A O 1
ATOM 1227 N N . ILE A 1 147 ? 21.464 1.476 -19.454 1.00 95.00 147 ILE A N 1
ATOM 1228 C CA . ILE A 1 147 ? 22.607 1.700 -18.556 1.00 95.00 147 ILE A CA 1
ATOM 1229 C C . ILE A 1 147 ? 22.273 2.786 -17.528 1.00 95.00 147 ILE A C 1
ATOM 1231 O O . ILE A 1 147 ? 22.458 2.570 -16.332 1.00 95.00 147 ILE A O 1
ATOM 1235 N N . ASP A 1 148 ? 21.735 3.921 -17.979 1.00 94.19 148 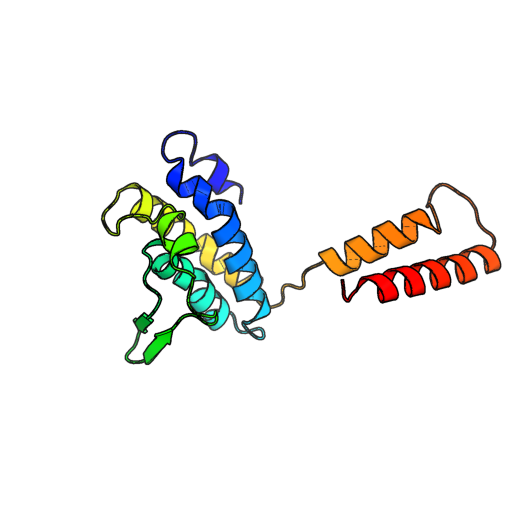ASP A N 1
ATOM 1236 C CA . ASP A 1 148 ? 21.353 5.036 -17.109 1.00 94.19 148 ASP A CA 1
ATOM 1237 C C . ASP A 1 148 ? 20.218 4.635 -16.150 1.00 94.19 148 ASP A C 1
ATOM 1239 O O . ASP A 1 148 ? 20.279 4.918 -14.955 1.00 94.19 148 ASP A O 1
ATOM 1243 N N . HIS A 1 149 ? 19.218 3.878 -16.618 1.00 92.69 149 HIS A N 1
ATOM 1244 C CA . HIS A 1 149 ? 18.173 3.356 -15.734 1.00 92.69 149 HIS A CA 1
ATOM 1245 C C . HIS A 1 149 ? 18.778 2.481 -14.635 1.00 92.69 149 HIS A C 1
ATOM 1247 O O . HIS A 1 149 ? 18.553 2.742 -13.456 1.00 92.69 149 HIS A O 1
ATOM 1253 N N . ASN A 1 150 ? 19.589 1.491 -15.017 1.00 92.38 150 ASN A N 1
ATOM 1254 C CA . ASN A 1 150 ? 20.192 0.539 -14.089 1.00 92.38 150 ASN A CA 1
ATOM 1255 C C . ASN A 1 150 ? 21.109 1.217 -13.066 1.00 92.38 150 ASN A C 1
ATOM 1257 O O . ASN A 1 150 ? 21.082 0.848 -11.895 1.00 92.38 150 ASN A O 1
ATOM 1261 N N . PHE A 1 151 ? 21.861 2.238 -13.479 1.00 91.31 151 PHE A N 1
ATOM 1262 C CA . PHE A 1 151 ? 22.713 3.021 -12.582 1.00 91.31 151 PHE A CA 1
ATOM 1263 C C . PHE A 1 151 ? 21.920 3.779 -11.504 1.00 91.31 151 PHE A C 1
ATOM 1265 O O . PHE A 1 151 ? 22.434 4.033 -10.415 1.00 91.31 151 PHE A O 1
ATOM 1272 N N . ASN A 1 152 ? 20.663 4.129 -11.784 1.00 86.88 152 ASN A N 1
ATOM 1273 C CA . ASN A 1 152 ? 19.801 4.867 -10.862 1.00 86.88 152 ASN A CA 1
ATOM 1274 C C . ASN A 1 152 ? 18.788 3.980 -10.115 1.00 86.88 152 ASN A C 1
ATOM 1276 O O . ASN A 1 152 ? 17.993 4.500 -9.342 1.00 86.88 152 ASN A O 1
ATOM 1280 N N . LEU A 1 153 ? 18.801 2.654 -10.304 1.00 78.75 153 LEU A N 1
ATOM 1281 C CA . LEU A 1 153 ? 17.864 1.740 -9.634 1.00 78.75 153 LEU A CA 1
ATOM 1282 C C . LEU A 1 153 ? 18.143 1.523 -8.136 1.00 78.75 153 LEU A C 1
ATOM 1284 O O . LEU A 1 153 ? 17.269 1.005 -7.440 1.00 78.75 153 LEU A O 1
ATOM 1288 N N . SER A 1 154 ? 19.346 1.857 -7.664 1.00 61.59 154 SER A N 1
ATOM 1289 C CA . SER A 1 154 ? 19.825 1.619 -6.294 1.00 61.59 154 SER A CA 1
ATOM 1290 C C . SER A 1 154 ? 20.018 2.899 -5.469 1.00 61.59 154 SER A C 1
ATOM 1292 O O . SER A 1 154 ? 20.688 2.855 -4.439 1.00 61.59 154 SER A O 1
ATOM 1294 N N . LYS A 1 155 ? 19.491 4.033 -5.938 1.00 52.91 155 LYS A N 1
ATOM 1295 C CA . LYS A 1 155 ? 19.469 5.321 -5.228 1.00 52.91 155 LYS A CA 1
ATOM 1296 C C . LYS A 1 155 ? 18.040 5.657 -4.830 1.00 52.91 155 LYS A C 1
ATOM 1298 O O . LYS A 1 155 ? 17.879 6.237 -3.738 1.00 52.91 155 LYS A O 1
#

Solvent-accessible surface area (backbone atoms only — not comparable to full-atom values): 9137 Å² total; per-residue (Å²): 118,75,72,63,67,72,68,55,92,82,52,62,63,62,59,71,40,49,64,59,53,52,53,44,44,52,51,19,28,67,70,24,81,60,34,37,64,51,23,51,56,51,39,58,46,50,67,37,49,45,53,73,40,56,67,51,74,58,95,90,39,84,46,64,64,97,62,79,85,77,53,70,67,58,60,70,72,50,77,64,46,55,87,87,35,74,67,40,51,54,49,48,54,59,64,67,26,68,66,54,48,56,56,51,40,72,40,22,78,56,73,81,56,64,65,58,50,52,46,49,54,43,36,40,71,59,56,40,90,89,56,92,67,55,72,70,54,47,55,55,32,51,52,51,29,50,53,55,45,61,72,56,71,86,114

Organism: NCBI:txid13131

Secondary structure (DSSP, 8-state):
-GGGGGS-SS-HHHHHTHHHHHHHHHHHHHHSTT-HHHHHHHHHTHHHHHTT--EEEETTEEEE-SSPPPPHHHHHHS-PPPTT-HHHHHHHHHHT-HHHHHHHHTTTT---THHHHHHHHHHHHHS-TTS---HHHHHHHHHHHHHHHHHTTT-

Sequence (155 aa):
MKKFKTINKKYEEVLAWKQSISNHLWWSAQTCNGDSEVLVTKFTSILKHIKNVHEWEEDGLKKTCEHPPLSDEYKKQKLWLLPDSKRYELLKEIICNKKCLTDLKQTKNYVHAGRLESYHNLTLKYVPKRVHFSFKAMYIKSIIAIIDHNFNLSK

Mean predicted aligned error: 8.08 Å

pLDDT: mean 87.22, std 11.41, range [41.81, 97.44]

Foldseek 3Di:
DVVVVVVPPPCVLLVLCVVVLVVQLVVLLVPQQLALVSSLVSSLCVLCVLQVHAWDDDPNDIHGDPDPDDDPVRVVPRSRDDPPDPNSVVVNCVSVPPVNSVVSSVSSVPDDCVLVVQLVVLLCVQPPPVDDDDPVSSVVSNVVSVVVSVVPPVD

Radius of gyration: 21.05 Å; Cα contacts (8 Å, |Δi|>4): 103; chains: 1; bounding box: 41×36×58 Å